Protein AF-A0A821Y2U3-F1 (afdb_monomer_lite)

Radius of gyration: 28.92 Å; chains: 1; bounding box: 32×76×73 Å

Structure (mmCIF, N/CA/C/O backbone):
data_AF-A0A821Y2U3-F1
#
_entry.id   AF-A0A821Y2U3-F1
#
loop_
_atom_site.group_PDB
_atom_site.id
_atom_site.type_symbol
_atom_site.label_atom_id
_atom_site.label_alt_id
_atom_site.label_comp_id
_atom_site.label_asym_id
_atom_site.label_entity_id
_atom_site.label_seq_id
_atom_site.pdbx_PDB_ins_code
_atom_site.Cartn_x
_atom_site.Cartn_y
_atom_site.Cartn_z
_atom_site.occupancy
_atom_site.B_iso_or_equiv
_atom_site.auth_seq_id
_atom_site.auth_comp_id
_atom_site.auth_asym_id
_atom_site.auth_atom_id
_atom_site.pdbx_PDB_model_num
ATOM 1 N N . ARG A 1 1 ? -8.795 5.609 -8.435 1.00 78.81 1 ARG A N 1
ATOM 2 C CA . ARG A 1 1 ? -9.868 4.719 -7.937 1.00 78.81 1 ARG A CA 1
ATOM 3 C C . ARG A 1 1 ? -9.939 4.855 -6.426 1.00 78.81 1 ARG A C 1
ATOM 5 O O . ARG A 1 1 ? -8.884 4.842 -5.797 1.00 78.81 1 ARG A O 1
ATOM 12 N N . ASP A 1 2 ? -11.137 5.034 -5.882 1.00 89.50 2 ASP A N 1
ATOM 13 C CA . ASP A 1 2 ? -11.363 5.053 -4.437 1.00 89.50 2 ASP A CA 1
ATOM 14 C C . ASP A 1 2 ? -11.371 3.622 -3.899 1.00 89.50 2 ASP A C 1
ATOM 16 O O . ASP A 1 2 ? -11.869 2.702 -4.555 1.00 89.50 2 ASP A O 1
ATOM 20 N N . ILE A 1 3 ? -10.718 3.412 -2.757 1.00 93.50 3 ILE A N 1
ATOM 21 C CA . ILE A 1 3 ? -10.529 2.086 -2.174 1.00 93.50 3 ILE A CA 1
ATOM 22 C C . ILE A 1 3 ? -10.956 2.120 -0.720 1.00 93.50 3 ILE A C 1
ATOM 24 O O . ILE A 1 3 ? -10.540 2.987 0.047 1.00 93.50 3 ILE A O 1
ATOM 28 N N . LYS A 1 4 ? -11.759 1.129 -0.344 1.00 95.75 4 LYS A N 1
ATOM 29 C CA . LYS A 1 4 ? -12.192 0.917 1.029 1.00 95.75 4 LYS A CA 1
ATOM 30 C C . LYS A 1 4 ? -11.013 0.448 1.879 1.00 95.75 4 LYS A C 1
ATOM 32 O O . LYS A 1 4 ? -10.406 -0.587 1.609 1.00 95.75 4 LYS A O 1
ATOM 37 N N . VAL A 1 5 ? -10.703 1.221 2.908 1.00 96.44 5 VAL A N 1
ATOM 38 C CA . VAL A 1 5 ? -9.625 0.973 3.863 1.00 96.44 5 VAL A CA 1
ATOM 39 C C . VAL A 1 5 ? -10.133 1.097 5.290 1.00 96.44 5 VAL A C 1
ATOM 41 O O . VAL A 1 5 ? -11.198 1.654 5.561 1.00 96.44 5 VAL A O 1
ATOM 44 N N . ILE A 1 6 ? -9.347 0.556 6.208 1.00 96.75 6 ILE A N 1
ATOM 45 C CA . ILE A 1 6 ? -9.622 0.496 7.632 1.00 96.75 6 ILE A CA 1
ATOM 46 C C . ILE A 1 6 ? -8.558 1.319 8.349 1.00 96.75 6 ILE A C 1
ATOM 48 O O . ILE A 1 6 ? -7.361 1.097 8.163 1.00 96.75 6 ILE A O 1
ATOM 52 N N . ILE A 1 7 ? -9.012 2.249 9.182 1.00 96.19 7 ILE A N 1
ATOM 53 C CA . ILE A 1 7 ? -8.186 3.071 10.058 1.00 96.19 7 ILE A CA 1
ATOM 54 C C . ILE A 1 7 ? -8.422 2.616 11.491 1.00 96.19 7 ILE A C 1
ATOM 56 O O . ILE A 1 7 ? -9.534 2.723 12.012 1.00 96.19 7 ILE A O 1
ATOM 60 N N . CYS A 1 8 ? -7.375 2.130 12.148 1.00 96.94 8 CYS A N 1
ATOM 61 C CA . CYS A 1 8 ? -7.436 1.802 13.568 1.00 96.94 8 CYS A CA 1
ATOM 62 C C . CYS A 1 8 ? -7.283 3.072 14.407 1.00 96.94 8 CYS A C 1
ATOM 64 O O . CYS A 1 8 ? -6.303 3.793 14.244 1.00 96.94 8 CYS A O 1
ATOM 66 N N . ARG A 1 9 ? -8.226 3.358 15.313 1.00 96.31 9 ARG A N 1
ATOM 67 C CA . ARG A 1 9 ? -8.180 4.581 16.134 1.00 96.31 9 ARG A CA 1
ATOM 68 C C . ARG A 1 9 ? -7.213 4.492 17.309 1.00 96.31 9 ARG A C 1
ATOM 70 O O . ARG A 1 9 ? -6.725 5.531 17.720 1.00 96.31 9 ARG A O 1
ATOM 77 N N . GLN A 1 10 ? -6.922 3.291 17.808 1.00 96.69 10 GLN A N 1
ATOM 78 C CA . GLN A 1 10 ? -5.932 3.093 18.876 1.00 96.69 10 GLN A CA 1
ATOM 79 C C . GLN A 1 10 ? -4.497 2.979 18.347 1.00 96.69 10 GLN A C 1
ATOM 81 O O . GLN A 1 10 ? -3.573 3.466 18.980 1.00 96.69 10 GLN A O 1
ATOM 86 N N . CYS A 1 11 ? -4.289 2.334 17.193 1.00 95.19 11 CYS A N 1
ATOM 87 C CA . CYS A 1 11 ? -2.944 2.142 16.628 1.00 95.19 11 CYS A CA 1
ATOM 88 C C . CYS A 1 11 ? -2.574 3.166 15.548 1.00 95.19 11 CYS A C 1
ATOM 90 O O . CYS A 1 11 ? -1.450 3.150 15.066 1.00 95.19 11 CYS A O 1
ATOM 92 N N . HIS A 1 12 ? -3.531 3.978 15.098 1.00 93.50 12 HIS A N 1
ATOM 93 C CA . HIS A 1 12 ? -3.355 5.005 14.067 1.00 93.50 12 HIS A CA 1
ATOM 94 C C . HIS A 1 12 ? -2.823 4.526 12.700 1.00 93.50 12 HIS A C 1
ATOM 96 O O . HIS A 1 12 ? -2.448 5.351 11.870 1.00 93.50 12 HIS A O 1
ATOM 102 N N . TYR A 1 13 ? -2.848 3.222 12.398 1.00 93.00 13 TYR A N 1
ATOM 103 C CA . TYR A 1 13 ? -2.500 2.721 11.062 1.00 93.00 13 TYR A CA 1
ATOM 104 C C . TYR A 1 13 ? -3.699 2.730 10.107 1.00 93.00 13 TYR A C 1
ATOM 106 O O . TYR A 1 13 ? -4.857 2.633 10.526 1.00 93.00 13 TYR A O 1
ATOM 114 N N . THR A 1 14 ? -3.394 2.757 8.806 1.00 94.31 14 THR A N 1
ATOM 115 C CA . THR A 1 14 ? -4.360 2.607 7.706 1.00 94.31 14 THR A CA 1
ATOM 116 C C . THR A 1 14 ? -3.985 1.401 6.845 1.00 94.31 14 THR A C 1
ATOM 118 O O . THR A 1 14 ? -2.847 1.300 6.393 1.00 94.31 14 THR A O 1
ATOM 121 N N . SER A 1 15 ? -4.918 0.475 6.618 1.00 93.88 15 SER A N 1
ATOM 122 C CA . SER A 1 15 ? -4.680 -0.748 5.833 1.00 93.88 15 SER A CA 1
ATOM 123 C C . SER A 1 15 ? -5.948 -1.218 5.120 1.00 93.88 15 SER A C 1
ATOM 125 O O . SER A 1 15 ? -7.054 -0.861 5.512 1.00 93.88 15 SER A O 1
ATOM 127 N N . TYR A 1 16 ? -5.817 -2.065 4.096 1.00 94.62 16 TYR A N 1
ATOM 128 C CA . TYR A 1 16 ? -6.970 -2.704 3.444 1.00 94.62 16 TYR A CA 1
ATOM 129 C C . TYR A 1 16 ? -7.743 -3.628 4.390 1.00 94.62 16 TYR A C 1
ATOM 131 O O . TYR A 1 16 ? -8.952 -3.794 4.256 1.00 94.62 16 TYR A O 1
ATOM 139 N N . LYS A 1 17 ? -7.036 -4.269 5.329 1.00 94.56 17 LYS A N 1
ATOM 140 C CA . LYS A 1 17 ? -7.600 -5.237 6.274 1.00 94.56 17 LYS A CA 1
ATOM 141 C C . LYS A 1 17 ? -7.151 -4.898 7.688 1.00 94.56 17 LYS A C 1
ATOM 143 O O . LYS A 1 17 ? -6.011 -4.495 7.913 1.00 94.56 17 LYS A O 1
ATOM 148 N N . GLN A 1 18 ? -8.049 -5.101 8.644 1.00 95.06 18 GLN A N 1
ATOM 149 C CA . GLN A 1 18 ? -7.731 -4.982 10.059 1.00 95.06 18 GLN A CA 1
ATOM 150 C C . GLN A 1 18 ? -6.766 -6.102 10.448 1.00 95.06 18 GLN A C 1
ATOM 152 O O . GLN A 1 18 ? -6.999 -7.267 10.109 1.00 95.06 18 GLN A O 1
ATOM 157 N N . SER A 1 19 ? -5.701 -5.753 11.168 1.00 95.88 19 SER A N 1
ATOM 158 C CA . SER A 1 19 ? -4.739 -6.732 11.665 1.00 95.88 19 SER A CA 1
ATOM 159 C C . SER A 1 19 ? -5.394 -7.709 12.644 1.00 95.88 19 SER A C 1
ATOM 161 O O . SER A 1 19 ? -6.313 -7.355 13.387 1.00 95.88 19 SER A O 1
ATOM 163 N N . ILE A 1 20 ? -4.902 -8.949 12.658 1.00 96.62 20 ILE A N 1
ATOM 164 C CA . ILE A 1 20 ? -5.416 -10.022 13.524 1.00 96.62 20 ILE A CA 1
ATOM 165 C C . ILE A 1 20 ? -5.313 -9.609 14.999 1.00 96.62 20 ILE A C 1
ATOM 167 O O . ILE A 1 20 ? -6.285 -9.725 15.740 1.00 96.62 20 ILE A O 1
ATOM 171 N N . LEU A 1 21 ? -4.181 -9.016 15.388 1.00 96.81 21 LEU A N 1
ATOM 172 C CA . LEU A 1 21 ? -3.956 -8.498 16.740 1.00 96.81 21 LEU A CA 1
ATOM 173 C C . LEU A 1 21 ? -4.980 -7.421 17.133 1.00 96.81 21 LEU A C 1
ATOM 175 O O . LEU A 1 21 ? -5.476 -7.428 18.254 1.00 96.81 21 LEU A O 1
ATOM 179 N N . CYS A 1 22 ? -5.339 -6.513 16.217 1.00 96.31 22 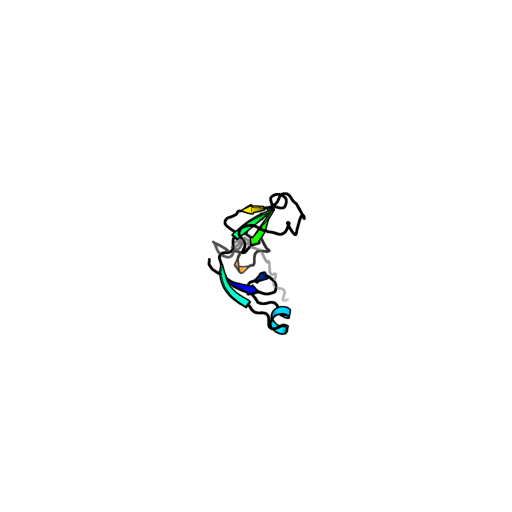CYS A N 1
ATOM 180 C CA . CYS A 1 22 ? -6.367 -5.500 16.487 1.00 96.31 22 CYS A CA 1
ATOM 181 C C . CYS A 1 22 ? -7.765 -6.101 16.633 1.00 96.31 22 CYS A C 1
ATOM 183 O O . CYS A 1 22 ? -8.568 -5.557 17.384 1.00 96.31 22 CYS A O 1
ATOM 185 N N . LYS A 1 23 ? -8.064 -7.202 15.935 1.00 96.19 23 LYS A N 1
ATOM 186 C CA . LYS A 1 23 ? -9.330 -7.926 16.111 1.00 96.19 23 LYS A CA 1
ATOM 187 C C . LYS A 1 23 ? -9.393 -8.606 17.474 1.00 96.19 23 LYS A C 1
ATOM 189 O O . LYS A 1 23 ? -10.387 -8.458 18.171 1.00 96.19 23 LYS A O 1
ATOM 194 N N . GLN A 1 24 ? -8.320 -9.296 17.866 1.00 97.50 24 GLN A N 1
ATOM 195 C CA . GLN A 1 24 ? -8.225 -9.974 19.165 1.00 97.50 24 GLN A CA 1
ATOM 196 C C . GLN A 1 24 ? -8.353 -8.993 20.334 1.00 97.50 24 GLN A C 1
ATOM 198 O O . GLN A 1 24 ? -9.065 -9.266 21.290 1.00 97.50 24 GLN A O 1
ATOM 203 N N . LYS A 1 25 ? -7.718 -7.821 20.224 1.00 96.62 25 LYS A N 1
ATOM 204 C CA . LYS A 1 25 ? -7.807 -6.746 21.222 1.00 96.62 25 LYS A CA 1
ATOM 205 C C . LYS A 1 25 ? -9.073 -5.886 21.104 1.00 96.62 25 LYS A C 1
ATOM 207 O O . LYS A 1 25 ? -9.186 -4.893 21.812 1.00 96.62 25 LYS A O 1
ATOM 212 N N . GLN A 1 26 ? -9.988 -6.224 20.189 1.00 95.50 26 GLN A N 1
ATOM 213 C CA . GLN A 1 26 ? -11.239 -5.499 19.937 1.00 95.50 26 GLN A CA 1
ATOM 214 C C . GLN A 1 26 ? -11.042 -3.985 19.752 1.00 95.50 26 GLN A C 1
ATOM 216 O O . GLN A 1 26 ? -11.753 -3.155 20.314 1.00 95.50 26 GLN A O 1
ATOM 221 N N . HIS A 1 27 ? -10.047 -3.611 18.947 1.00 96.94 27 HIS A N 1
ATOM 222 C CA . HIS A 1 27 ? -9.771 -2.207 18.675 1.00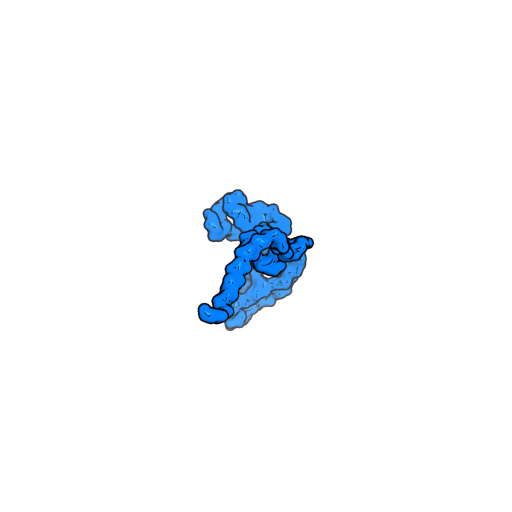 96.94 27 HIS A CA 1
ATOM 223 C C . HIS A 1 27 ? -10.900 -1.547 17.875 1.00 96.94 27 HIS A C 1
ATOM 225 O O . HIS A 1 27 ? -11.431 -2.128 16.924 1.00 96.94 27 HIS A O 1
ATOM 231 N N . TYR A 1 28 ? -11.195 -0.289 18.203 1.00 96.38 28 TYR A N 1
ATOM 232 C CA . TYR A 1 28 ? -12.137 0.532 17.462 1.00 96.38 28 TYR A CA 1
ATOM 233 C C . TYR A 1 28 ? -11.526 0.958 16.125 1.00 96.38 28 TYR A C 1
ATOM 235 O O . TYR A 1 28 ? -10.479 1.617 16.056 1.00 96.38 28 TYR A O 1
ATOM 243 N N . VAL A 1 29 ? -12.196 0.579 15.041 1.00 97.00 29 VAL A N 1
ATOM 244 C CA . VAL A 1 29 ? -11.756 0.843 13.673 1.00 97.00 29 VAL A CA 1
ATOM 245 C C . VAL A 1 29 ? -12.810 1.627 12.905 1.00 97.00 29 VAL A C 1
ATOM 247 O O . VAL A 1 29 ? -14.005 1.382 13.029 1.00 97.00 29 VAL A O 1
ATOM 250 N N . LYS A 1 30 ? -12.357 2.567 12.075 1.00 96.62 30 LYS A N 1
ATOM 251 C CA . LYS A 1 30 ? -13.194 3.290 11.118 1.00 96.62 30 LYS A CA 1
ATOM 252 C C . LYS A 1 30 ? -12.934 2.743 9.724 1.00 96.62 30 LYS A C 1
ATOM 254 O O . LYS A 1 30 ? -11.783 2.582 9.331 1.00 96.62 30 LYS A O 1
ATOM 259 N N . ILE A 1 31 ? -13.996 2.514 8.966 1.00 95.88 31 ILE A N 1
ATOM 260 C CA . ILE A 1 31 ? -13.905 2.157 7.554 1.00 95.88 31 ILE A CA 1
ATOM 261 C C . ILE A 1 31 ? -14.166 3.418 6.726 1.00 95.88 31 ILE A C 1
ATOM 263 O O . ILE A 1 31 ? -15.092 4.172 7.022 1.00 95.88 31 ILE A O 1
ATOM 267 N N . CYS A 1 32 ? -13.339 3.676 5.720 1.00 95.38 32 CYS A N 1
ATOM 268 C CA . CYS A 1 32 ? -13.461 4.839 4.842 1.00 95.38 32 CYS A CA 1
ATOM 269 C C . CYS A 1 32 ? -12.917 4.536 3.448 1.00 95.38 32 CYS A C 1
ATOM 271 O O . CYS A 1 32 ? -12.155 3.591 3.267 1.00 95.38 32 CYS A O 1
ATOM 273 N N . GLU A 1 33 ? -13.279 5.359 2.473 1.00 95.62 33 GLU A N 1
ATOM 274 C CA . GLU A 1 33 ? -12.785 5.250 1.102 1.00 95.62 33 GLU A CA 1
ATOM 275 C C . GLU A 1 33 ? -11.700 6.299 0.854 1.00 95.62 33 GLU A C 1
ATOM 277 O O . GLU A 1 33 ? -11.885 7.479 1.149 1.00 95.62 33 GLU A O 1
ATOM 282 N N . ILE A 1 34 ? -10.531 5.857 0.381 1.00 94.38 34 ILE A N 1
ATOM 283 C CA . ILE A 1 34 ? -9.350 6.703 0.173 1.00 94.38 34 ILE A CA 1
ATOM 284 C C . ILE A 1 34 ? -8.717 6.384 -1.185 1.00 94.38 34 ILE A C 1
ATOM 286 O O . ILE A 1 34 ? -8.679 5.231 -1.622 1.00 94.38 34 ILE A O 1
ATOM 290 N N . LYS A 1 35 ? -8.164 7.410 -1.842 1.00 92.25 35 LYS A N 1
ATOM 291 C CA . LYS A 1 35 ? -7.328 7.257 -3.041 1.00 92.25 35 LYS A CA 1
ATOM 292 C C . LYS A 1 35 ? -5.891 6.929 -2.660 1.00 92.25 35 LYS A C 1
ATOM 294 O O . LYS A 1 35 ? -5.268 7.653 -1.881 1.00 92.25 35 LYS A O 1
ATOM 299 N N . GLN A 1 36 ? -5.344 5.886 -3.277 1.00 91.94 36 GLN A N 1
ATOM 300 C CA . GLN A 1 36 ? -3.904 5.644 -3.249 1.00 91.94 36 GLN A CA 1
ATOM 301 C C . GLN A 1 36 ? -3.171 6.761 -3.980 1.00 91.94 36 GLN A C 1
ATOM 303 O O . GLN A 1 36 ? -3.632 7.264 -5.007 1.00 91.94 36 GLN A O 1
ATOM 308 N N . LYS A 1 37 ? -2.009 7.123 -3.450 1.00 93.19 37 LYS A N 1
ATOM 309 C CA . LYS A 1 37 ? -1.062 8.023 -4.094 1.00 93.19 37 LYS A CA 1
ATOM 310 C C . LYS A 1 37 ? 0.211 7.245 -4.375 1.00 93.19 37 LYS A C 1
ATOM 312 O O . LYS A 1 37 ? 0.704 6.548 -3.489 1.00 93.19 37 LYS A O 1
ATOM 317 N N . PHE A 1 38 ? 0.720 7.361 -5.593 1.00 94.69 38 PHE A N 1
ATOM 318 C CA . PHE A 1 38 ? 1.899 6.635 -6.036 1.00 94.69 38 PHE A CA 1
ATOM 319 C C . PHE A 1 38 ? 3.132 7.525 -5.966 1.00 94.69 38 PHE A C 1
ATOM 321 O O . PHE A 1 38 ? 3.078 8.727 -6.234 1.00 94.69 38 PHE A O 1
ATOM 328 N N . PHE A 1 39 ? 4.240 6.914 -5.574 1.00 94.81 39 PHE A N 1
ATOM 329 C CA . PHE A 1 39 ? 5.523 7.566 -5.392 1.00 94.81 39 PHE A CA 1
ATOM 330 C C . PHE A 1 39 ? 6.633 6.668 -5.915 1.00 94.81 39 PHE A C 1
ATOM 332 O O . PHE A 1 39 ? 6.505 5.445 -5.924 1.00 94.81 39 PHE A O 1
ATOM 339 N N . GLU A 1 40 ? 7.739 7.269 -6.319 1.00 94.19 40 GLU A N 1
ATOM 340 C CA . GLU A 1 40 ? 8.919 6.555 -6.778 1.00 94.19 40 GLU A CA 1
ATOM 341 C C . GLU A 1 40 ? 10.157 7.079 -6.051 1.00 94.19 40 GLU A C 1
ATOM 343 O O . GLU A 1 40 ? 10.334 8.285 -5.854 1.00 94.19 40 GLU A O 1
ATOM 348 N N . CYS A 1 41 ? 10.995 6.149 -5.590 1.00 94.44 41 CYS A N 1
ATOM 349 C CA . CYS A 1 41 ? 12.242 6.491 -4.922 1.00 94.44 41 CYS A CA 1
ATOM 350 C C . CYS A 1 41 ? 13.197 7.158 -5.912 1.00 94.44 41 CYS A C 1
ATOM 352 O O . CYS A 1 41 ? 13.407 6.645 -7.007 1.00 94.44 41 CYS A O 1
ATOM 354 N N . ILE A 1 42 ? 13.806 8.268 -5.502 1.00 93.44 42 ILE A N 1
ATOM 355 C CA . ILE A 1 42 ? 14.695 9.053 -6.367 1.00 93.44 42 ILE A CA 1
ATOM 356 C C . ILE A 1 42 ? 15.989 8.290 -6.702 1.00 93.44 42 ILE A C 1
ATOM 358 O O . ILE A 1 42 ? 16.544 8.488 -7.773 1.00 93.44 42 ILE A O 1
ATOM 362 N N . GLU A 1 43 ? 16.462 7.407 -5.815 1.00 93.25 43 GLU A N 1
ATOM 363 C CA . GLU A 1 43 ? 17.736 6.698 -6.016 1.00 93.25 43 GLU A CA 1
ATOM 364 C C . GLU A 1 43 ? 17.587 5.320 -6.657 1.00 93.25 43 GLU A C 1
ATOM 366 O O . GLU A 1 43 ? 18.291 5.001 -7.606 1.00 93.25 43 GLU A O 1
ATOM 371 N N . CYS A 1 44 ? 16.697 4.473 -6.130 1.00 92.56 44 CYS A N 1
ATOM 372 C CA . CYS A 1 44 ? 16.560 3.093 -6.610 1.00 92.56 44 CYS A CA 1
ATOM 373 C C . CYS A 1 44 ? 15.362 2.883 -7.540 1.00 92.56 44 CYS A C 1
ATOM 375 O O . CYS A 1 44 ? 15.083 1.747 -7.916 1.00 92.56 44 CYS A O 1
ATOM 377 N N . 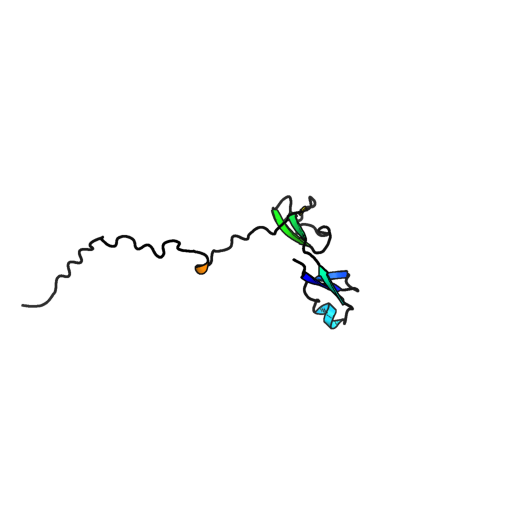HIS A 1 45 ? 14.610 3.945 -7.852 1.00 91.31 45 HIS A N 1
ATOM 378 C CA . HIS A 1 45 ? 13.441 3.908 -8.736 1.00 91.31 45 HIS A CA 1
ATOM 379 C C . HIS A 1 45 ? 12.344 2.908 -8.336 1.00 91.31 45 HIS A C 1
ATOM 381 O O . HIS A 1 45 ? 11.442 2.590 -9.114 1.00 91.31 45 HIS A O 1
ATOM 387 N N . LYS A 1 46 ? 12.378 2.413 -7.094 1.00 91.19 46 LYS A N 1
ATOM 388 C CA . LYS A 1 46 ? 11.336 1.542 -6.560 1.00 91.19 46 LYS A CA 1
ATOM 389 C C . LYS A 1 46 ? 10.058 2.347 -6.364 1.00 91.19 46 LYS A C 1
ATOM 391 O O . LYS A 1 46 ? 10.043 3.318 -5.602 1.00 91.19 46 LYS A O 1
ATOM 396 N N . SER A 1 47 ? 8.984 1.916 -7.017 1.00 92.12 47 SER A N 1
ATOM 397 C CA . SER A 1 47 ? 7.656 2.490 -6.819 1.00 92.12 47 SER A CA 1
ATOM 398 C C . SER A 1 47 ? 7.029 1.984 -5.519 1.00 92.12 47 SER A C 1
ATOM 400 O O . SER A 1 47 ? 7.089 0.795 -5.198 1.00 92.12 47 SER A O 1
ATOM 402 N N . ILE A 1 48 ? 6.384 2.888 -4.791 1.00 92.50 48 ILE A N 1
ATOM 403 C CA . ILE A 1 48 ? 5.578 2.610 -3.604 1.00 92.50 48 ILE A CA 1
ATOM 404 C C . ILE A 1 48 ? 4.235 3.335 -3.720 1.00 92.50 48 ILE A C 1
ATOM 406 O O . ILE A 1 48 ? 4.063 4.244 -4.534 1.00 92.50 48 ILE A O 1
ATOM 410 N N . PHE A 1 49 ? 3.276 2.960 -2.883 1.00 93.38 49 PHE A N 1
ATOM 411 C CA . PHE A 1 49 ? 2.037 3.712 -2.726 1.00 93.38 49 PHE A CA 1
ATOM 412 C C . PHE A 1 49 ? 1.808 4.047 -1.256 1.00 93.38 49 PHE A C 1
ATOM 414 O O . PHE A 1 49 ? 2.277 3.341 -0.365 1.00 93.38 49 PHE A O 1
ATOM 421 N N . THR A 1 50 ? 1.057 5.114 -1.006 1.00 92.88 50 THR A N 1
ATOM 422 C CA . THR A 1 50 ? 0.609 5.479 0.337 1.00 92.88 50 THR A CA 1
ATOM 423 C C . THR A 1 50 ? -0.821 6.017 0.326 1.00 92.88 50 THR A C 1
ATOM 425 O O . THR A 1 50 ? -1.330 6.496 -0.691 1.00 92.88 50 THR A O 1
ATOM 428 N N . TRP A 1 51 ? -1.473 5.930 1.483 1.00 92.75 51 TRP A N 1
ATOM 429 C CA . TRP A 1 51 ? -2.775 6.535 1.768 1.00 92.75 51 TRP A CA 1
ATOM 430 C C . TRP A 1 51 ? -2.640 7.993 2.223 1.00 92.75 51 TRP A C 1
ATOM 432 O O . TRP A 1 51 ? -3.508 8.825 1.942 1.00 92.75 51 TRP A O 1
ATOM 442 N N . SER A 1 52 ? -1.531 8.316 2.896 1.00 90.94 52 SER A N 1
ATOM 443 C CA . SER A 1 52 ? -1.199 9.663 3.368 1.00 90.94 52 SER A CA 1
ATOM 444 C C . SER A 1 52 ? -0.884 10.605 2.205 1.00 90.94 52 SER A C 1
ATOM 446 O O . SER A 1 52 ? -0.894 10.221 1.033 1.00 90.94 52 SER A O 1
ATOM 448 N N . GLN A 1 53 ? -0.675 11.890 2.493 1.00 90.75 53 GLN A N 1
ATOM 449 C CA . GLN A 1 53 ? -0.288 12.854 1.462 1.00 90.75 53 GLN A CA 1
ATOM 450 C C . GLN A 1 53 ? 1.107 12.557 0.898 1.00 90.75 53 GLN A C 1
ATOM 452 O O . GLN A 1 53 ? 1.270 12.626 -0.316 1.00 90.75 53 GLN A O 1
ATOM 457 N N . TYR A 1 54 ? 2.046 12.155 1.761 1.00 91.44 54 TYR A N 1
ATOM 458 C CA . TYR A 1 54 ? 3.417 11.762 1.427 1.00 91.44 54 TYR A CA 1
ATOM 459 C C . TYR A 1 54 ? 3.853 10.535 2.245 1.00 91.44 54 TYR A C 1
ATOM 461 O O . TYR A 1 54 ? 3.303 10.321 3.333 1.00 91.44 54 TYR A O 1
ATOM 469 N N . PRO A 1 55 ? 4.804 9.718 1.753 1.00 91.44 55 PRO A N 1
ATOM 470 C CA . PRO A 1 55 ? 5.401 8.633 2.529 1.00 91.44 55 PRO A CA 1
ATOM 471 C C . PRO A 1 55 ? 6.067 9.180 3.796 1.00 91.44 55 PRO A C 1
ATOM 473 O O . PRO A 1 55 ? 6.767 10.185 3.732 1.00 91.44 55 PRO A O 1
ATOM 476 N N . ILE A 1 56 ? 5.818 8.529 4.931 1.00 89.31 56 ILE A N 1
ATOM 477 C CA . ILE A 1 56 ? 6.438 8.879 6.220 1.00 89.31 56 ILE A CA 1
ATOM 478 C C . ILE A 1 56 ? 7.756 8.114 6.384 1.00 89.31 56 ILE A C 1
ATOM 480 O O . ILE A 1 56 ? 8.727 8.646 6.905 1.00 89.31 56 ILE A O 1
ATOM 484 N N . GLU A 1 57 ? 7.786 6.880 5.882 1.00 87.94 57 GLU A N 1
ATOM 485 C CA . GLU A 1 57 ? 8.926 5.978 5.992 1.00 87.94 57 GLU A CA 1
ATOM 486 C C . GLU A 1 57 ? 9.916 6.146 4.838 1.00 87.94 57 GLU A C 1
ATOM 488 O O . GLU A 1 57 ? 9.547 6.482 3.706 1.00 87.94 57 GLU A O 1
ATOM 493 N N . ASN A 1 58 ? 11.176 5.821 5.114 1.00 91.62 58 ASN A N 1
ATOM 494 C CA . ASN A 1 58 ? 12.242 5.746 4.124 1.00 91.62 58 ASN A CA 1
ATOM 495 C C . ASN A 1 58 ? 12.045 4.588 3.132 1.00 91.62 58 ASN A C 1
ATOM 497 O O . ASN A 1 58 ? 11.238 3.673 3.316 1.00 91.62 58 ASN A O 1
ATOM 501 N N . CYS A 1 59 ? 12.821 4.601 2.045 1.00 92.31 59 CYS A N 1
ATOM 502 C CA . CYS A 1 59 ? 12.781 3.513 1.076 1.00 92.31 59 CYS A CA 1
ATOM 503 C C . CYS A 1 59 ? 13.291 2.204 1.683 1.00 92.31 59 CYS A C 1
ATOM 505 O O . CYS A 1 59 ? 14.480 2.061 1.918 1.00 92.31 59 CYS A O 1
ATOM 507 N N . MET A 1 60 ? 12.428 1.196 1.806 1.00 90.00 60 MET A N 1
ATOM 508 C CA . MET A 1 60 ? 12.794 -0.141 2.307 1.00 90.00 60 MET A CA 1
ATOM 509 C C . MET A 1 60 ? 13.836 -0.892 1.455 1.00 90.00 60 MET A C 1
ATOM 511 O O . MET A 1 60 ? 14.255 -1.981 1.823 1.00 90.00 60 MET A O 1
ATOM 515 N N . ASN A 1 61 ? 14.179 -0.390 0.264 1.00 91.81 61 ASN A N 1
ATOM 516 C CA . ASN A 1 61 ? 15.141 -1.040 -0.630 1.00 91.81 61 ASN A CA 1
ATOM 517 C C . ASN A 1 61 ? 16.552 -0.476 -0.468 1.00 91.81 61 ASN A C 1
ATOM 519 O O . ASN A 1 61 ? 17.487 -1.225 -0.225 1.00 91.81 61 ASN A O 1
ATOM 523 N N . CYS A 1 62 ? 16.703 0.844 -0.595 1.00 92.75 62 CYS A N 1
ATOM 524 C CA . CYS A 1 62 ? 18.003 1.512 -0.491 1.00 92.75 62 CYS A CA 1
ATOM 525 C C . CYS A 1 62 ? 18.211 2.265 0.829 1.00 92.75 62 CYS A C 1
ATOM 527 O O . CYS A 1 62 ? 19.294 2.785 1.053 1.00 92.75 62 CYS A O 1
ATOM 529 N N . HIS A 1 63 ? 17.190 2.362 1.686 1.00 88.38 63 HIS A N 1
ATOM 530 C CA . HIS A 1 63 ? 17.197 3.105 2.956 1.00 88.38 63 HIS A CA 1
ATOM 531 C C . HIS A 1 63 ? 17.582 4.586 2.821 1.00 88.38 63 HIS A C 1
ATOM 533 O O . HIS A 1 63 ? 17.948 5.240 3.792 1.00 88.38 63 HIS A O 1
ATOM 539 N N . SER A 1 64 ? 17.454 5.137 1.612 1.00 84.38 64 SER A N 1
ATOM 540 C CA . SER A 1 64 ? 17.822 6.516 1.322 1.00 84.38 64 SER A CA 1
ATOM 541 C C . SER A 1 64 ? 16.984 7.535 2.087 1.00 84.38 64 SER A C 1
ATOM 543 O O . SER A 1 64 ? 15.772 7.368 2.267 1.00 84.38 64 SER A O 1
ATOM 545 N N . LEU A 1 65 ? 17.636 8.638 2.451 1.00 81.50 65 LEU A N 1
ATOM 546 C CA . LEU A 1 65 ? 17.028 9.839 3.025 1.00 81.50 65 LEU A CA 1
ATOM 547 C C . LEU A 1 65 ? 16.597 10.854 1.955 1.00 81.50 65 LEU A C 1
ATOM 549 O O . LEU A 1 65 ? 15.870 11.788 2.276 1.00 81.50 65 LEU A O 1
ATOM 553 N N . LYS A 1 66 ? 17.001 10.679 0.683 1.00 80.25 66 LYS A N 1
ATOM 554 C CA . LYS A 1 66 ? 16.683 11.635 -0.399 1.00 80.25 66 LYS A CA 1
ATOM 555 C C . LYS A 1 66 ? 15.190 11.705 -0.733 1.00 80.25 66 LYS A C 1
ATOM 557 O O . LYS A 1 66 ? 14.751 12.658 -1.367 1.00 80.25 66 LYS A O 1
ATOM 562 N N . GLY A 1 67 ? 14.407 10.727 -0.279 1.00 87.69 67 GLY A N 1
ATOM 563 C CA . GLY A 1 67 ? 12.951 10.746 -0.363 1.00 87.69 67 GLY A CA 1
ATOM 564 C C . GLY A 1 67 ? 12.389 10.205 -1.678 1.00 87.69 67 GLY A C 1
ATOM 565 O O . GLY A 1 67 ? 13.026 9.434 -2.405 1.00 87.69 67 GLY A O 1
ATOM 566 N N . PHE A 1 68 ? 11.138 10.575 -1.947 1.00 94.06 68 PHE A N 1
ATOM 567 C CA . PHE A 1 68 ? 10.347 10.073 -3.066 1.00 94.06 68 PHE A CA 1
ATOM 568 C C . PHE A 1 68 ? 9.727 11.225 -3.850 1.00 94.06 68 PHE A C 1
ATOM 570 O O . PHE A 1 68 ? 9.309 12.221 -3.261 1.00 94.06 68 PHE A O 1
ATOM 577 N N . HIS A 1 69 ? 9.579 11.054 -5.161 1.00 93.75 69 HIS A N 1
ATOM 578 C CA . HIS A 1 69 ? 8.794 11.961 -5.993 1.00 93.75 69 HIS A CA 1
ATOM 579 C C . HIS A 1 69 ? 7.434 11.338 -6.324 1.00 93.75 69 HIS A C 1
ATOM 581 O O . HIS A 1 69 ? 7.279 10.115 -6.350 1.00 93.75 69 HIS A O 1
ATOM 587 N N . ARG A 1 70 ? 6.418 12.179 -6.529 1.00 94.50 70 ARG A N 1
ATOM 588 C CA . ARG A 1 70 ? 5.056 11.724 -6.830 1.00 94.50 70 ARG A CA 1
ATOM 589 C C . ARG A 1 70 ? 4.971 11.236 -8.276 1.00 94.50 70 ARG A C 1
ATOM 591 O O . ARG A 1 70 ? 5.476 11.901 -9.172 1.00 94.50 70 ARG A O 1
ATOM 598 N N . THR A 1 71 ? 4.274 10.127 -8.493 1.00 94.31 71 THR A N 1
ATOM 599 C CA . THR A 1 71 ? 3.974 9.590 -9.826 1.00 94.31 71 THR A CA 1
ATOM 600 C C . THR A 1 71 ? 2.479 9.303 -9.972 1.00 94.31 71 THR A C 1
ATOM 602 O O . THR A 1 71 ? 1.729 9.265 -8.990 1.00 94.31 71 THR A O 1
ATOM 605 N N . SER A 1 72 ? 2.026 9.137 -11.211 1.00 88.62 72 SER A N 1
ATOM 606 C CA . SER A 1 72 ? 0.625 8.858 -11.535 1.00 88.62 72 SER A CA 1
ATOM 607 C C . SER A 1 72 ? 0.264 7.385 -11.351 1.00 88.62 72 SER A C 1
ATOM 609 O O . SER A 1 72 ? -0.885 7.082 -11.033 1.00 88.62 72 SER A O 1
ATOM 611 N N . LEU A 1 73 ? 1.221 6.474 -11.557 1.00 87.38 73 LEU A N 1
ATOM 612 C CA . LEU A 1 73 ? 1.004 5.027 -11.626 1.00 87.38 73 LEU A CA 1
ATOM 613 C C . LEU A 1 73 ? 2.220 4.270 -11.069 1.00 87.38 73 LEU A C 1
ATOM 615 O O . LEU A 1 73 ? 3.336 4.786 -11.060 1.00 87.38 73 LEU A O 1
ATOM 619 N N . ILE A 1 74 ? 2.004 3.033 -10.616 1.00 85.44 74 ILE A N 1
ATOM 620 C CA . ILE A 1 74 ? 3.103 2.098 -10.327 1.00 85.44 74 ILE A CA 1
ATOM 621 C C . ILE A 1 74 ? 3.710 1.640 -11.654 1.00 85.44 74 ILE A C 1
ATOM 623 O O . ILE A 1 74 ? 2.972 1.375 -12.600 1.00 85.44 74 ILE A O 1
ATOM 627 N N . ARG A 1 75 ? 5.043 1.526 -11.705 1.00 82.94 75 ARG A N 1
ATOM 628 C CA . ARG A 1 75 ? 5.752 0.982 -12.868 1.00 82.94 75 ARG A CA 1
ATOM 629 C C . ARG A 1 75 ? 5.248 -0.417 -13.216 1.00 82.94 75 ARG A C 1
ATOM 631 O O . ARG A 1 75 ? 5.058 -1.255 -12.329 1.00 82.94 75 ARG A O 1
ATOM 638 N N . GLU A 1 76 ? 5.081 -0.663 -14.508 1.00 81.81 76 GLU A N 1
ATOM 639 C CA . GLU A 1 76 ? 4.762 -1.989 -15.021 1.00 81.81 76 GLU A CA 1
ATOM 640 C C . GLU A 1 76 ? 5.844 -2.984 -14.599 1.00 81.81 76 GLU A C 1
ATOM 642 O O . GLU A 1 76 ? 7.044 -2.702 -14.641 1.00 81.81 76 GLU A O 1
ATOM 647 N N . ARG A 1 77 ? 5.409 -4.150 -14.121 1.00 79.25 77 ARG A N 1
ATOM 648 C CA . ARG A 1 77 ? 6.324 -5.220 -13.738 1.00 79.25 77 ARG A CA 1
ATOM 649 C C . ARG A 1 77 ? 6.501 -6.127 -14.941 1.00 79.25 77 ARG A C 1
ATOM 651 O O . ARG A 1 77 ? 5.590 -6.874 -15.277 1.00 79.25 77 ARG A O 1
ATOM 658 N N . HIS A 1 78 ? 7.679 -6.085 -15.551 1.00 71.62 78 HIS A N 1
ATOM 659 C CA . HIS A 1 78 ? 8.075 -7.065 -16.556 1.00 71.62 78 HIS A CA 1
ATOM 660 C C . HIS A 1 78 ? 8.481 -8.358 -15.838 1.00 71.62 78 HIS A C 1
ATOM 662 O O . HIS A 1 78 ? 9.637 -8.542 -15.464 1.00 71.62 78 HIS A O 1
ATOM 668 N N . GLY A 1 79 ? 7.489 -9.196 -15.538 1.00 79.81 79 GLY A N 1
ATOM 669 C CA . GLY A 1 79 ? 7.712 -10.563 -15.073 1.00 79.81 79 GLY A CA 1
ATOM 670 C C . GLY A 1 79 ? 8.016 -11.512 -16.231 1.00 79.81 79 GLY A C 1
ATOM 671 O O . GLY A 1 79 ? 8.107 -11.096 -17.389 1.00 79.81 79 GLY A O 1
ATOM 672 N N . THR A 1 80 ? 8.145 -12.801 -15.916 1.00 80.12 80 THR A N 1
ATOM 673 C CA . THR A 1 80 ? 8.097 -13.859 -16.929 1.00 80.12 80 THR A CA 1
ATOM 674 C C . THR A 1 80 ? 6.774 -13.740 -17.668 1.00 80.12 80 THR A C 1
ATOM 676 O O . THR A 1 80 ? 5.722 -13.774 -17.031 1.00 80.12 80 THR A O 1
ATOM 679 N N . LYS A 1 81 ? 6.835 -13.567 -18.988 1.00 79.00 81 LYS A N 1
ATOM 680 C CA . LYS A 1 81 ? 5.632 -13.551 -19.816 1.00 79.00 81 LYS A CA 1
ATOM 681 C C . LYS A 1 81 ? 4.973 -14.920 -19.720 1.00 79.00 81 LYS A C 1
ATOM 683 O O . LYS A 1 81 ? 5.655 -15.926 -19.919 1.00 79.00 81 LYS A O 1
ATOM 688 N N . PHE A 1 82 ? 3.688 -14.954 -19.391 1.00 81.44 82 PHE A N 1
ATOM 689 C CA . PHE A 1 82 ? 2.921 -16.194 -19.489 1.00 81.44 82 PHE A CA 1
ATOM 690 C C . PHE A 1 82 ? 2.740 -16.560 -20.968 1.00 81.44 82 PHE A C 1
ATOM 692 O O . PHE A 1 82 ? 2.735 -15.674 -21.821 1.00 81.44 82 PHE A O 1
ATOM 699 N N . GLU A 1 83 ? 2.599 -17.847 -21.288 1.00 78.31 83 GLU A N 1
ATOM 700 C CA . GLU A 1 83 ? 2.383 -18.301 -22.673 1.00 78.31 83 GLU A CA 1
ATOM 701 C C . GLU A 1 83 ? 1.144 -17.628 -23.291 1.00 78.31 83 GLU A C 1
ATOM 703 O O . GLU A 1 83 ? 1.206 -17.148 -24.419 1.00 78.31 83 GLU A O 1
ATOM 708 N N . ASP A 1 84 ? 0.088 -17.434 -22.494 1.00 79.25 84 ASP A N 1
ATOM 709 C CA . ASP A 1 84 ? -1.142 -16.727 -22.882 1.00 79.25 84 ASP A CA 1
ATOM 710 C C . ASP A 1 84 ? -0.943 -15.223 -23.168 1.00 79.25 84 ASP A C 1
ATOM 712 O O . ASP A 1 84 ? -1.771 -14.590 -23.825 1.00 79.25 84 ASP A O 1
ATOM 716 N N . GLU A 1 85 ? 0.145 -14.618 -22.677 1.00 80.62 85 GLU A N 1
ATOM 717 C CA . GLU A 1 85 ? 0.509 -13.224 -22.978 1.00 80.62 85 GLU A CA 1
ATOM 718 C C . GLU A 1 85 ? 1.294 -13.108 -24.297 1.00 80.62 85 GLU A C 1
ATOM 720 O O . GLU A 1 85 ? 1.463 -12.007 -24.834 1.00 80.62 85 GLU A O 1
ATOM 725 N N . ILE A 1 86 ? 1.787 -14.229 -24.838 1.00 81.12 86 ILE A N 1
ATOM 726 C CA . ILE A 1 86 ? 2.488 -14.292 -26.121 1.00 81.12 86 ILE A CA 1
ATOM 727 C C . ILE A 1 86 ? 1.439 -14.414 -27.227 1.00 81.12 86 ILE A C 1
ATOM 729 O O . ILE A 1 86 ? 1.100 -15.491 -27.706 1.00 81.12 86 ILE A O 1
ATOM 733 N N . LEU A 1 87 ? 0.920 -13.268 -27.660 1.00 81.12 87 LEU A N 1
ATOM 734 C CA . LEU A 1 87 ? -0.016 -13.216 -28.778 1.00 81.12 87 LEU A CA 1
ATOM 735 C C . LEU A 1 87 ? 0.711 -13.507 -30.098 1.00 81.12 87 LEU A C 1
ATOM 737 O O . LEU A 1 87 ? 1.466 -12.678 -30.613 1.00 81.12 87 LEU A O 1
ATOM 741 N N . LEU A 1 88 ? 0.436 -14.673 -30.680 1.00 83.81 88 LEU A N 1
ATOM 742 C CA . LEU A 1 88 ? 0.832 -15.008 -32.043 1.00 83.81 88 LEU A CA 1
ATOM 743 C C . LEU A 1 88 ? -0.093 -14.286 -33.031 1.00 83.81 88 LEU A C 1
ATOM 745 O O . LEU A 1 88 ? -1.089 -14.840 -33.486 1.00 83.81 88 LEU A O 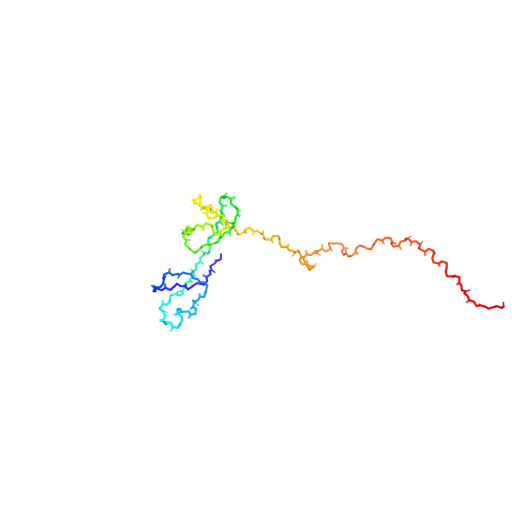1
ATOM 749 N N . LEU A 1 89 ? 0.233 -13.036 -33.381 1.00 80.88 89 LEU A N 1
ATOM 750 C CA . LEU A 1 89 ? -0.581 -12.207 -34.292 1.00 80.88 89 LEU A CA 1
ATOM 751 C C . LEU A 1 89 ? -0.906 -12.886 -35.637 1.00 80.88 89 LEU A C 1
ATOM 753 O O . LEU A 1 89 ? -1.909 -12.547 -36.258 1.00 80.88 89 LEU A O 1
ATOM 757 N N . ARG A 1 90 ? -0.057 -13.816 -36.093 1.00 84.25 90 ARG A N 1
ATOM 758 C CA . ARG A 1 90 ? -0.232 -14.587 -37.335 1.00 84.25 90 ARG A CA 1
ATOM 759 C C . ARG A 1 90 ? -0.508 -16.079 -37.103 1.00 84.25 90 ARG A C 1
ATOM 761 O O . ARG A 1 90 ? -0.554 -16.830 -38.069 1.00 84.25 90 ARG A O 1
ATOM 768 N N . GLY A 1 91 ? -0.708 -16.496 -35.853 1.00 84.25 91 GLY A N 1
ATOM 769 C CA . GLY A 1 91 ? -0.760 -17.906 -35.470 1.00 84.25 91 GLY A CA 1
ATOM 770 C C . GLY A 1 91 ? 0.621 -18.566 -35.429 1.00 84.25 91 GLY A C 1
ATOM 771 O O . GLY A 1 91 ? 1.654 -17.894 -35.456 1.00 84.25 91 GLY A O 1
ATOM 772 N N . GLU A 1 92 ? 0.626 -19.891 -35.316 1.00 82.44 92 GLU A N 1
ATOM 773 C CA . GLU A 1 92 ? 1.843 -20.701 -35.354 1.00 82.44 92 GLU A CA 1
ATOM 774 C C . GLU A 1 92 ? 2.407 -20.722 -36.781 1.00 82.44 92 GLU A C 1
ATOM 776 O O . GLU A 1 92 ? 1.752 -21.162 -37.725 1.00 82.44 92 GLU A O 1
ATOM 781 N N . GLU A 1 93 ? 3.624 -20.204 -36.953 1.00 81.94 93 GLU A N 1
ATOM 782 C CA . GLU A 1 93 ? 4.315 -20.220 -38.242 1.00 81.94 93 GLU A CA 1
ATOM 783 C C . GLU A 1 93 ? 5.092 -21.534 -38.392 1.00 81.94 93 GLU A C 1
ATOM 785 O O . GLU A 1 93 ? 6.137 -21.728 -37.763 1.00 81.94 93 GLU A O 1
ATOM 790 N N . GLU A 1 94 ? 4.620 -22.431 -39.258 1.00 77.62 94 GLU A N 1
ATOM 791 C CA . GLU A 1 94 ? 5.396 -23.611 -39.637 1.00 77.62 94 GLU A CA 1
ATOM 792 C C . GLU A 1 94 ? 6.545 -23.228 -40.577 1.00 77.62 94 GLU A C 1
ATOM 794 O O . GLU A 1 94 ? 6.358 -22.623 -41.638 1.00 77.62 94 GLU A O 1
ATOM 799 N N . LYS A 1 95 ? 7.770 -23.606 -40.203 1.00 74.00 95 LYS A N 1
ATOM 800 C CA . LYS A 1 95 ? 8.941 -23.457 -41.071 1.00 74.00 95 LYS A CA 1
ATOM 801 C C . LYS A 1 95 ? 9.058 -24.686 -41.974 1.00 74.00 95 LYS A C 1
ATOM 803 O O . LYS A 1 95 ? 9.023 -25.808 -41.488 1.00 74.00 95 LYS A O 1
ATOM 808 N N . PHE A 1 96 ? 9.297 -24.454 -43.267 1.00 70.56 96 PHE A N 1
ATOM 809 C CA . PHE A 1 96 ? 9.634 -25.477 -44.271 1.00 70.56 96 PHE A CA 1
ATOM 810 C C . PHE A 1 96 ? 8.519 -26.454 -44.685 1.00 70.56 96 PHE A C 1
ATOM 812 O O . PHE A 1 96 ? 8.788 -27.633 -44.897 1.00 70.56 96 PHE A O 1
ATOM 819 N N . LEU A 1 97 ? 7.308 -25.958 -44.960 1.00 64.81 97 LEU A N 1
ATOM 820 C CA . LEU A 1 97 ? 6.220 -26.755 -45.564 1.00 64.81 97 LEU A CA 1
ATOM 821 C C . LEU A 1 97 ? 6.619 -27.530 -46.847 1.00 64.81 97 LEU A C 1
ATOM 823 O O . LEU A 1 97 ? 5.946 -28.484 -47.211 1.00 64.81 97 LEU A O 1
ATOM 827 N N . ASN A 1 98 ? 7.729 -27.158 -47.504 1.00 60.47 98 ASN A N 1
ATOM 828 C CA . ASN A 1 98 ? 8.245 -27.787 -48.726 1.00 60.47 98 ASN A CA 1
ATOM 829 C C . ASN A 1 98 ? 9.708 -28.268 -48.640 1.00 60.47 98 ASN A C 1
ATOM 831 O O . ASN A 1 98 ? 10.333 -28.481 -49.681 1.00 60.47 98 ASN A O 1
ATOM 835 N N . SER A 1 99 ? 10.305 -28.443 -47.452 1.00 62.62 99 SER A N 1
ATOM 836 C CA . SER A 1 99 ? 11.573 -29.185 -47.404 1.00 62.62 99 SER A CA 1
ATOM 837 C C . SER A 1 99 ? 11.263 -30.663 -47.611 1.00 62.62 99 SER A C 1
ATOM 839 O O . SER A 1 99 ? 10.931 -31.370 -46.663 1.00 62.62 99 SER A O 1
ATOM 841 N N . PHE A 1 100 ? 11.323 -31.118 -48.861 1.00 58.25 100 PHE A N 1
ATOM 842 C CA . PHE A 1 100 ? 11.286 -32.530 -49.212 1.00 58.25 100 PHE A CA 1
ATOM 843 C C . PHE A 1 100 ? 12.391 -33.258 -48.440 1.00 58.25 100 PHE A C 1
ATOM 845 O O . PHE A 1 100 ? 13.549 -33.264 -48.851 1.00 58.25 100 PHE A O 1
ATOM 852 N N . VAL A 1 101 ? 12.047 -33.862 -47.304 1.00 54.12 101 VAL A N 1
ATOM 853 C CA . VAL A 1 101 ? 12.899 -34.879 -46.701 1.00 54.12 101 VAL A CA 1
ATOM 854 C C . VAL A 1 101 ? 12.671 -36.133 -47.528 1.00 54.12 101 VAL A C 1
ATOM 856 O O . VAL A 1 101 ? 11.637 -36.791 -47.419 1.00 54.12 101 VAL A O 1
ATOM 859 N N . SER A 1 102 ? 13.620 -36.427 -48.410 1.00 54.75 102 SER A N 1
ATOM 860 C CA . SER A 1 102 ? 13.733 -37.701 -49.109 1.00 54.75 102 SER A CA 1
ATOM 861 C C . SER A 1 102 ? 13.993 -38.809 -48.085 1.00 54.75 102 SER A C 1
ATOM 863 O O . SER A 1 102 ? 15.129 -39.213 -47.854 1.00 54.75 102 SER A O 1
ATOM 865 N N . TYR A 1 103 ? 12.936 -39.292 -47.434 1.00 48.69 103 TYR A N 1
ATOM 866 C CA . TYR A 1 103 ? 12.969 -40.589 -46.775 1.00 48.69 103 TYR A CA 1
ATOM 867 C C . TYR A 1 103 ? 12.842 -41.651 -47.862 1.00 48.69 103 TYR A C 1
ATOM 869 O O . TYR A 1 103 ? 11.743 -42.097 -48.190 1.00 48.69 103 TYR A O 1
ATOM 877 N N . GLU A 1 104 ? 13.979 -42.057 -48.425 1.00 51.50 104 GLU A N 1
ATOM 878 C CA . GLU A 1 104 ? 14.101 -43.342 -49.106 1.00 51.50 10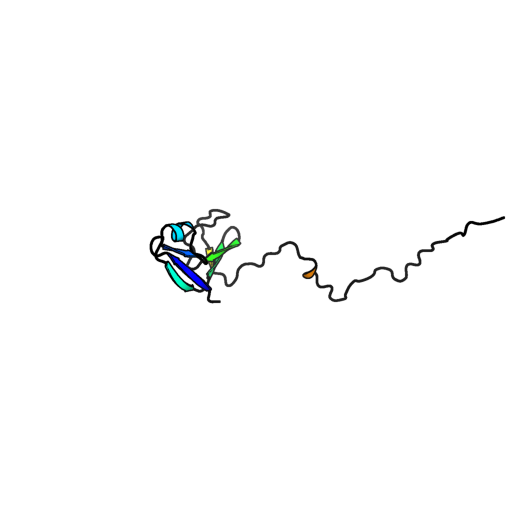4 GLU A CA 1
ATOM 879 C C . GLU A 1 104 ? 13.805 -44.447 -48.080 1.00 51.50 104 GLU A C 1
ATOM 881 O O . GLU A 1 104 ? 14.685 -44.981 -47.408 1.00 51.50 104 GLU A O 1
ATOM 886 N N . LYS A 1 105 ? 12.522 -44.776 -47.906 1.00 47.41 105 LYS A N 1
ATOM 887 C CA . LYS A 1 105 ? 12.129 -46.068 -47.352 1.00 47.41 105 LYS A CA 1
ATOM 888 C C . LYS A 1 105 ? 12.44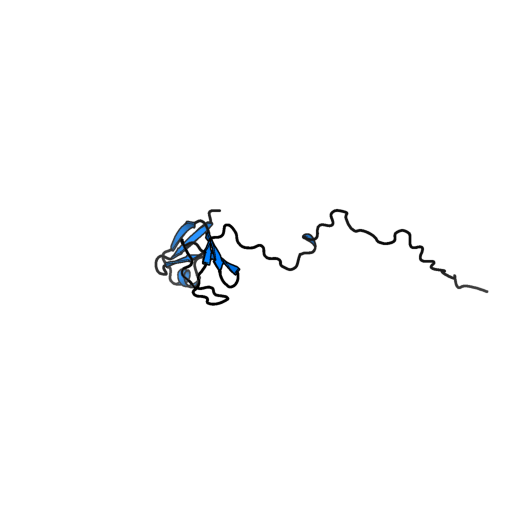8 -47.104 -48.421 1.00 47.41 105 LYS A C 1
ATOM 890 O O . LYS A 1 105 ? 11.646 -47.311 -49.324 1.00 47.41 105 LYS A O 1
ATOM 895 N N . LEU A 1 106 ? 13.605 -47.748 -48.310 1.00 46.22 106 LEU A N 1
ATOM 896 C CA . LEU A 1 106 ? 13.819 -49.052 -48.929 1.00 46.22 106 LEU A CA 1
ATOM 897 C C . LEU A 1 106 ? 12.885 -50.055 -48.228 1.00 46.22 106 LEU A C 1
ATOM 899 O O . LEU A 1 106 ? 13.028 -50.258 -47.017 1.00 46.22 106 LEU A O 1
ATOM 903 N N . PRO A 1 107 ? 11.909 -50.663 -48.924 1.00 50.09 107 PRO A N 1
ATOM 904 C CA . PRO A 1 107 ? 11.190 -51.794 -48.371 1.00 50.09 107 PRO A CA 1
ATOM 905 C C . PRO A 1 107 ? 12.121 -53.012 -48.379 1.00 50.09 107 PRO A C 1
ATOM 907 O O . PRO A 1 107 ? 12.503 -53.517 -49.430 1.00 50.09 107 PRO A O 1
ATOM 910 N N . ASN A 1 108 ? 12.491 -53.479 -47.188 1.00 48.97 108 ASN A N 1
ATOM 911 C CA . ASN A 1 108 ? 12.941 -54.857 -47.007 1.00 48.97 108 ASN A CA 1
ATOM 912 C C . ASN A 1 108 ? 11.770 -55.815 -47.276 1.00 48.97 108 ASN A C 1
ATOM 914 O O . ASN A 1 108 ? 10.666 -55.493 -46.828 1.00 48.97 108 ASN A O 1
ATOM 918 N N . ILE A 1 109 ? 12.096 -56.992 -47.856 1.00 38.47 109 ILE A N 1
ATOM 919 C CA . ILE A 1 109 ? 11.347 -58.275 -48.014 1.00 38.47 109 ILE A CA 1
ATOM 920 C C . ILE A 1 109 ? 10.965 -58.550 -49.490 1.00 38.47 109 ILE A C 1
ATOM 922 O O . ILE A 1 109 ? 10.300 -57.707 -50.077 1.00 38.47 109 ILE A O 1
ATOM 926 N N . ILE A 1 110 ? 11.252 -59.675 -50.172 1.00 37.84 110 ILE A N 1
ATOM 927 C CA . ILE A 1 110 ? 11.929 -60.981 -49.954 1.00 37.84 110 ILE A CA 1
ATOM 928 C C . ILE A 1 110 ? 12.249 -61.539 -51.367 1.00 37.84 110 ILE A C 1
ATOM 930 O O . ILE A 1 110 ? 11.414 -61.364 -52.252 1.00 37.84 110 ILE A O 1
ATOM 934 N N . ASP A 1 111 ? 13.405 -62.195 -51.547 1.00 35.00 111 ASP A N 1
ATOM 935 C CA . ASP A 1 111 ? 13.604 -63.520 -52.192 1.00 35.00 111 ASP A CA 1
ATOM 936 C C . ASP A 1 111 ? 15.041 -64.011 -51.926 1.00 35.00 111 ASP A C 1
ATOM 938 O O . ASP A 1 111 ? 15.991 -63.218 -52.133 1.00 35.00 111 ASP A O 1
#

Sequence (111 aa):
RDIKVIICRQCHYTSYKQSILCKQKQHYVKICEIKQKFFECIECHKSIFTWSQYPIENCMNCHSLKGFHRTSLIRERHGTKFEDEILLLRGEEEKFLNSFVSYEKLPNIID

Secondary structure (DSSP, 8-state):
-EEEEEEETTT--EESS--HHHHHTT--EEEEEEE-EEEEETTT--EEEESSSS--S--TTT--SS-EEEESSPPP---PPPGGGS--TT----S-TT-------------

Foldseek 3Di:
DWAKWKAFPVVRDIGNDDDPVCVVVVTDIDIDIADKWWKADPPPRAIDIDRDPFDPAADPPPSDPPGIDTDDDGDDDPDPQDPVNPDPVPPDDDPCPPPPPPPPPDDDDDD

pLDDT: mean 84.57, std 15.13, range [35.0, 97.5]